Protein AF-A0A7W0PR31-F1 (afdb_monomer_lite)

Secondary structure (DSSP, 8-state):
-HHHHTHHHHHHHHHHHHHHHHSS-HHHHHHHHHB-HHHHHHHHHHHT-HHHHHHHHHHHHHHHHHHHHHHHHHHHHHHHHH--SPTTSHHHHHHHHHHHHHHIIIIIHHHHHHHHHHHHHHHHHHHHHH---HHHHB-------------------

pLDDT: mean 71.16, std 15.85, range [36.0, 94.38]

Structure (mmCIF, N/CA/C/O backbone):
data_AF-A0A7W0PR31-F1
#
_entry.id   AF-A0A7W0PR31-F1
#
loop_
_atom_site.group_PDB
_atom_site.id
_atom_site.type_symbol
_atom_site.label_atom_id
_atom_site.label_alt_id
_atom_site.label_comp_id
_atom_site.label_asym_id
_atom_site.label_entity_id
_atom_site.label_seq_id
_atom_site.pdbx_PDB_ins_code
_atom_site.Cartn_x
_atom_site.Cartn_y
_atom_site.Cartn_z
_atom_site.occupancy
_atom_site.B_iso_or_equiv
_atom_site.auth_seq_id
_atom_site.auth_comp_id
_atom_site.auth_asym_id
_atom_site.auth_atom_id
_atom_site.pdbx_PDB_model_num
ATOM 1 N N . PHE A 1 1 ? 27.726 -11.396 -17.207 1.00 44.91 1 PHE A N 1
ATOM 2 C CA . PHE A 1 1 ? 27.348 -9.986 -17.001 1.00 44.91 1 PHE A CA 1
ATOM 3 C C . PHE A 1 1 ? 25.865 -9.833 -16.629 1.00 44.91 1 PHE A C 1
ATOM 5 O O . PHE A 1 1 ? 25.606 -9.233 -15.598 1.00 44.91 1 PHE A O 1
ATOM 12 N N . ALA A 1 2 ? 24.919 -10.526 -17.281 1.00 49.56 2 ALA A N 1
ATOM 13 C CA . ALA A 1 2 ? 23.478 -10.481 -16.952 1.00 49.56 2 ALA A CA 1
ATOM 14 C C . ALA A 1 2 ? 23.065 -10.844 -15.497 1.00 49.56 2 ALA A C 1
ATOM 16 O O . ALA A 1 2 ? 22.169 -10.221 -14.937 1.00 49.56 2 ALA A O 1
ATOM 17 N N . VAL A 1 3 ? 23.731 -11.808 -14.842 1.00 49.19 3 VAL A N 1
ATOM 18 C CA . VAL A 1 3 ? 23.398 -12.208 -13.450 1.00 49.19 3 VAL A CA 1
ATOM 19 C C . VAL A 1 3 ? 23.775 -11.129 -12.421 1.00 49.19 3 VAL A C 1
ATOM 21 O O . VAL A 1 3 ? 23.159 -11.046 -11.365 1.00 49.19 3 VAL A O 1
ATOM 24 N N . LYS A 1 4 ? 24.764 -10.276 -12.725 1.00 40.44 4 LYS A N 1
ATOM 25 C CA . LYS A 1 4 ? 25.204 -9.203 -11.816 1.00 40.44 4 LYS A CA 1
ATOM 26 C C . LYS A 1 4 ? 24.325 -7.957 -11.916 1.00 40.44 4 LYS A C 1
ATOM 28 O O . LYS A 1 4 ? 24.100 -7.302 -10.908 1.00 40.44 4 LYS A O 1
ATOM 33 N N . GLU A 1 5 ? 23.804 -7.652 -13.099 1.00 49.16 5 GLU A N 1
ATOM 34 C CA . GLU A 1 5 ? 22.979 -6.457 -13.318 1.00 49.16 5 GLU A CA 1
ATOM 35 C C . GLU A 1 5 ? 21.519 -6.676 -12.916 1.00 49.16 5 GLU A C 1
ATOM 37 O O . GLU A 1 5 ? 20.931 -5.784 -12.318 1.00 49.16 5 GLU A O 1
ATOM 42 N N . ALA A 1 6 ? 20.971 -7.887 -13.089 1.00 52.84 6 ALA A N 1
ATOM 43 C CA . ALA A 1 6 ? 19.667 -8.262 -12.526 1.00 52.84 6 ALA A CA 1
ATOM 44 C C . ALA A 1 6 ? 19.675 -8.343 -10.985 1.00 52.84 6 ALA A C 1
ATOM 46 O O . ALA A 1 6 ? 18.622 -8.257 -10.348 1.00 52.84 6 ALA A O 1
ATOM 47 N N . ALA A 1 7 ? 20.860 -8.465 -10.374 1.00 58.19 7 ALA A N 1
ATOM 48 C CA . ALA A 1 7 ? 21.008 -8.465 -8.926 1.00 58.19 7 ALA A CA 1
ATOM 49 C C . ALA A 1 7 ? 20.750 -7.085 -8.315 1.00 58.19 7 ALA A C 1
ATOM 51 O O . ALA A 1 7 ? 20.317 -7.031 -7.173 1.00 58.19 7 ALA A O 1
ATOM 52 N N . ILE A 1 8 ? 20.958 -5.983 -9.047 1.00 58.69 8 ILE A N 1
ATOM 53 C CA . ILE A 1 8 ? 20.728 -4.635 -8.507 1.00 58.69 8 ILE A CA 1
ATOM 54 C C . ILE A 1 8 ? 19.219 -4.367 -8.338 1.00 58.69 8 ILE A C 1
ATOM 56 O O . ILE A 1 8 ? 18.813 -4.049 -7.220 1.00 58.69 8 ILE A O 1
ATOM 60 N N . PRO A 1 9 ? 18.353 -4.583 -9.353 1.00 53.81 9 PRO A N 1
ATOM 61 C CA . PRO A 1 9 ? 16.902 -4.502 -9.185 1.00 53.81 9 PRO A CA 1
ATOM 62 C C . PRO A 1 9 ? 16.365 -5.502 -8.160 1.00 53.81 9 PRO A C 1
ATOM 64 O O . PRO A 1 9 ? 15.520 -5.142 -7.345 1.00 53.81 9 PRO A O 1
ATOM 67 N N . ALA A 1 10 ? 16.871 -6.741 -8.160 1.00 58.88 10 ALA A N 1
ATOM 68 C CA . ALA A 1 10 ? 16.448 -7.758 -7.202 1.00 58.88 10 ALA A CA 1
ATOM 69 C C . ALA A 1 10 ? 16.864 -7.405 -5.767 1.00 58.88 10 ALA A C 1
ATOM 71 O O . ALA A 1 10 ? 16.053 -7.533 -4.859 1.00 58.88 10 ALA A O 1
ATOM 72 N N . ALA A 1 11 ? 18.084 -6.906 -5.551 1.00 60.91 11 ALA A N 1
ATOM 73 C CA . ALA A 1 11 ? 18.564 -6.471 -4.243 1.00 60.91 11 ALA A CA 1
ATOM 74 C C . ALA A 1 11 ? 17.841 -5.214 -3.758 1.00 60.91 11 ALA A C 1
ATOM 76 O O . ALA A 1 11 ? 17.550 -5.118 -2.572 1.00 60.91 11 ALA A O 1
ATOM 77 N N . LEU A 1 12 ? 17.498 -4.281 -4.652 1.00 51.75 12 LEU A N 1
ATOM 78 C CA . LEU A 1 12 ? 16.694 -3.110 -4.306 1.00 51.75 12 LEU A CA 1
ATOM 79 C C . LEU A 1 12 ? 15.267 -3.522 -3.914 1.00 51.75 12 LEU A C 1
A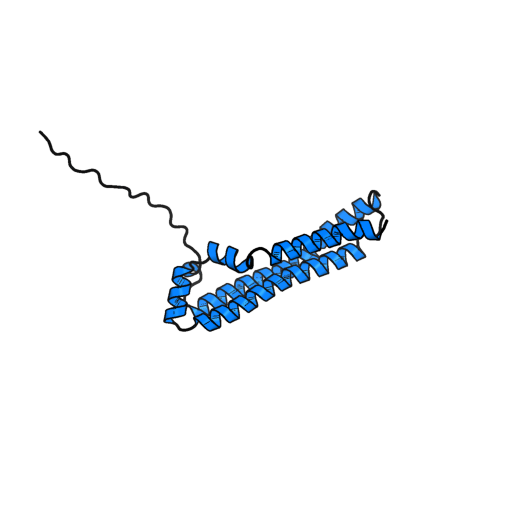TOM 81 O O . LEU A 1 12 ? 14.765 -3.087 -2.881 1.00 51.75 12 LEU A O 1
ATOM 85 N N . ALA A 1 13 ? 14.639 -4.418 -4.682 1.00 50.06 13 ALA A N 1
ATOM 86 C CA . ALA A 1 13 ? 13.334 -4.986 -4.352 1.00 50.06 13 ALA A CA 1
ATOM 87 C C . ALA A 1 13 ? 13.367 -5.750 -3.020 1.00 50.06 13 ALA A C 1
ATOM 89 O O . ALA A 1 13 ? 12.473 -5.585 -2.193 1.00 50.06 13 ALA A O 1
ATOM 90 N N . LEU A 1 14 ? 14.424 -6.529 -2.776 1.00 56.81 14 LEU A N 1
ATOM 91 C CA . LEU A 1 14 ? 14.631 -7.260 -1.529 1.00 56.81 14 LEU A CA 1
ATOM 92 C C . LEU A 1 14 ? 14.890 -6.307 -0.356 1.00 56.81 14 LEU A C 1
ATOM 94 O O . LEU A 1 14 ? 14.342 -6.520 0.715 1.00 56.81 14 LEU A O 1
ATOM 98 N N . ALA A 1 15 ? 15.644 -5.224 -0.552 1.00 54.66 15 ALA A N 1
ATOM 99 C CA . ALA A 1 15 ? 15.874 -4.192 0.456 1.00 54.66 15 ALA A CA 1
ATOM 100 C C . ALA A 1 15 ? 14.584 -3.435 0.810 1.00 54.66 15 ALA A C 1
ATOM 102 O O . 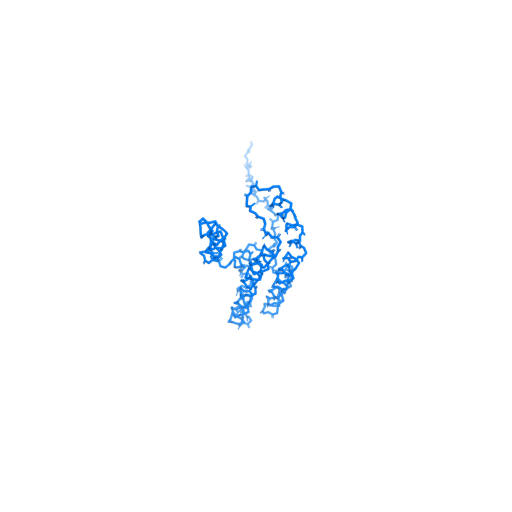ALA A 1 15 ? 14.349 -3.165 1.984 1.00 54.66 15 ALA A O 1
ATOM 103 N N . ILE A 1 16 ? 13.717 -3.156 -0.169 1.00 51.47 16 ILE A N 1
ATOM 104 C CA . ILE A 1 16 ? 12.381 -2.581 0.058 1.00 51.47 16 ILE A CA 1
ATOM 105 C C . ILE A 1 16 ? 11.500 -3.566 0.842 1.00 51.47 16 ILE A C 1
ATOM 107 O O . ILE A 1 16 ? 10.869 -3.175 1.822 1.00 51.47 16 ILE A O 1
ATOM 111 N N . LEU A 1 17 ? 11.492 -4.849 0.463 1.00 51.94 17 LEU A N 1
ATOM 112 C CA . LEU A 1 17 ? 10.719 -5.894 1.145 1.00 51.94 17 LEU A CA 1
ATOM 113 C C . LEU A 1 17 ? 11.196 -6.110 2.589 1.00 51.94 17 LEU A C 1
ATOM 115 O O . LEU A 1 17 ? 10.393 -6.197 3.514 1.00 51.94 17 LEU A O 1
ATOM 119 N N . VAL A 1 18 ? 12.513 -6.164 2.787 1.00 53.41 18 VAL A N 1
ATOM 120 C CA . VAL A 1 18 ? 13.160 -6.332 4.091 1.00 53.41 18 VAL A CA 1
ATOM 121 C C . VAL A 1 18 ? 12.978 -5.077 4.948 1.00 53.41 18 VAL A C 1
ATOM 123 O O . VAL A 1 18 ? 12.700 -5.201 6.135 1.00 53.41 18 VAL A O 1
ATOM 126 N N . SER A 1 19 ? 13.022 -3.873 4.368 1.00 47.12 19 SER A N 1
ATOM 127 C CA . SER A 1 19 ? 12.672 -2.622 5.059 1.00 47.12 19 SER A CA 1
ATOM 128 C C . SER A 1 19 ? 11.210 -2.621 5.526 1.00 47.12 19 SER A C 1
ATOM 130 O O . SER A 1 19 ? 10.938 -2.275 6.677 1.00 47.12 19 SER A O 1
ATOM 132 N N . ALA A 1 20 ? 10.285 -3.094 4.684 1.00 50.28 20 ALA A N 1
ATOM 133 C CA . ALA A 1 20 ? 8.876 -3.260 5.041 1.00 50.28 20 ALA A CA 1
ATOM 134 C C . ALA A 1 20 ? 8.654 -4.339 6.121 1.00 50.28 20 ALA A C 1
ATOM 136 O O . ALA A 1 20 ? 7.709 -4.237 6.904 1.00 50.28 20 ALA A O 1
ATOM 137 N N . TRP A 1 21 ? 9.525 -5.352 6.188 1.00 44.19 21 TRP A N 1
ATOM 138 C CA . TRP A 1 21 ? 9.434 -6.459 7.143 1.00 44.19 21 TRP A CA 1
ATOM 139 C C . TRP A 1 21 ? 10.096 -6.160 8.502 1.00 44.19 21 TRP A C 1
ATOM 141 O O . TRP A 1 21 ? 9.599 -6.606 9.535 1.00 44.19 21 TRP A O 1
ATOM 151 N N . ILE A 1 22 ? 11.177 -5.373 8.530 1.00 51.91 22 ILE A N 1
ATOM 152 C CA . ILE A 1 22 ? 11.957 -5.073 9.746 1.00 51.91 22 ILE A CA 1
ATOM 153 C C . ILE A 1 22 ? 11.311 -3.983 10.622 1.00 51.91 22 ILE A C 1
ATOM 155 O O . ILE A 1 22 ? 11.493 -3.979 11.840 1.00 51.91 22 ILE A O 1
ATOM 159 N N . GLY A 1 23 ? 10.527 -3.062 10.062 1.00 43.97 23 GLY A N 1
ATOM 160 C CA . GLY A 1 23 ? 10.010 -1.911 10.807 1.00 43.97 23 GLY A CA 1
ATOM 161 C C . GLY A 1 23 ? 8.498 -1.928 10.985 1.00 43.97 23 GLY A C 1
ATOM 162 O O . GLY A 1 23 ? 7.829 -1.272 10.203 1.00 43.97 23 GLY A O 1
ATOM 163 N N . ARG A 1 24 ? 7.992 -2.651 12.003 1.00 54.22 24 ARG A N 1
ATOM 164 C CA . ARG A 1 24 ? 6.639 -2.590 12.629 1.00 54.22 24 ARG A CA 1
ATOM 165 C C . ARG A 1 24 ? 5.519 -2.061 11.714 1.00 54.22 24 ARG A C 1
ATOM 167 O O . ARG A 1 24 ? 5.530 -0.866 11.440 1.00 54.22 24 ARG A O 1
ATOM 174 N N . PRO A 1 25 ? 4.500 -2.879 11.365 1.00 52.53 25 PRO A N 1
ATOM 175 C CA . PRO A 1 25 ? 3.635 -2.674 10.196 1.00 52.53 25 PRO A CA 1
ATOM 176 C C . PRO A 1 25 ? 3.336 -1.193 10.014 1.00 52.53 25 PRO A C 1
ATOM 178 O O . PRO A 1 25 ? 2.732 -0.601 10.903 1.00 52.53 25 PRO A O 1
ATOM 181 N N . LEU A 1 26 ? 3.816 -0.591 8.920 1.00 48.66 26 LEU A N 1
ATOM 182 C CA . LEU A 1 26 ? 3.729 0.853 8.658 1.00 48.66 26 LEU A CA 1
ATOM 183 C C . LEU A 1 26 ? 2.329 1.403 8.971 1.00 48.66 26 LEU A C 1
ATOM 185 O O . LEU A 1 26 ? 2.210 2.470 9.564 1.00 48.66 26 LEU A O 1
ATOM 189 N N . ALA A 1 27 ? 1.288 0.607 8.705 1.00 51.69 27 ALA A N 1
ATOM 190 C CA . ALA A 1 27 ? -0.075 0.837 9.174 1.00 51.69 27 ALA A CA 1
ATOM 191 C C . ALA A 1 27 ? -0.162 1.189 10.672 1.00 51.69 27 ALA A C 1
ATOM 193 O O . ALA A 1 27 ? -0.674 2.248 10.992 1.00 51.69 27 ALA A O 1
ATOM 194 N N . ARG A 1 28 ? 0.356 0.374 11.602 1.00 51.88 28 ARG A N 1
ATOM 195 C CA . ARG A 1 28 ? 0.333 0.663 13.051 1.00 51.88 28 ARG A CA 1
ATOM 196 C C . ARG A 1 28 ? 1.039 1.973 13.399 1.00 51.88 28 ARG A C 1
ATOM 198 O O . ARG A 1 28 ? 0.529 2.701 14.237 1.00 51.88 28 ARG A O 1
ATOM 205 N N . ILE A 1 29 ? 2.186 2.292 12.795 1.00 55.88 29 ILE A N 1
ATOM 206 C CA . ILE A 1 29 ? 2.898 3.548 13.104 1.00 55.88 29 ILE A CA 1
ATOM 207 C C . ILE A 1 29 ? 2.113 4.760 12.582 1.00 55.88 29 ILE A C 1
ATOM 209 O O . ILE A 1 29 ? 1.880 5.700 13.342 1.00 55.88 29 ILE A O 1
ATOM 213 N N . PHE A 1 30 ? 1.665 4.723 11.324 1.00 56.44 30 PHE A N 1
ATOM 214 C CA . PHE A 1 30 ? 0.856 5.789 10.727 1.00 56.44 30 PHE A CA 1
ATOM 215 C C . PHE A 1 30 ? -0.480 5.965 11.457 1.00 56.44 30 PHE A C 1
ATOM 217 O O . PHE A 1 30 ? -0.858 7.086 11.794 1.00 56.44 30 PHE A O 1
ATOM 224 N N . LEU A 1 31 ? -1.163 4.864 11.776 1.00 59.06 31 LEU A N 1
ATOM 225 C CA . LEU A 1 31 ? -2.411 4.880 12.534 1.00 59.06 31 LEU A CA 1
ATOM 226 C C . LEU A 1 31 ? -2.194 5.451 13.937 1.00 59.06 31 LEU A C 1
ATOM 228 O O . LEU A 1 31 ? -2.952 6.317 14.339 1.00 59.06 31 LEU A O 1
ATOM 232 N N . ASN A 1 32 ? -1.125 5.095 14.654 1.00 59.69 32 ASN A N 1
ATOM 233 C CA . ASN A 1 32 ? -0.854 5.648 15.991 1.00 59.69 32 ASN A CA 1
ATOM 234 C C . ASN A 1 32 ? -0.574 7.169 15.996 1.00 59.69 32 ASN A C 1
ATOM 236 O O . ASN A 1 32 ? -0.759 7.838 17.020 1.00 59.69 32 ASN A O 1
ATOM 240 N N . GLN A 1 33 ? -0.105 7.736 14.879 1.00 59.31 33 GLN A N 1
ATOM 241 C CA . GLN A 1 33 ? 0.108 9.183 14.752 1.00 59.31 33 GLN A CA 1
ATOM 242 C C . GLN A 1 33 ? -1.170 9.957 14.424 1.00 59.31 33 GLN A C 1
ATOM 244 O O . GLN A 1 33 ? -1.273 11.123 14.799 1.00 59.31 33 GLN A O 1
ATOM 249 N N . ILE A 1 34 ? -2.127 9.321 13.749 1.00 60.25 34 ILE A N 1
ATOM 250 C CA . ILE A 1 34 ? -3.358 9.962 13.268 1.00 60.25 34 ILE A CA 1
ATOM 251 C C . ILE A 1 34 ? -4.534 9.678 14.211 1.00 60.25 34 ILE A C 1
ATOM 253 O O . ILE A 1 34 ? -5.403 10.531 14.369 1.00 60.25 34 ILE A O 1
ATOM 257 N N . LEU A 1 35 ? -4.541 8.513 14.858 1.00 67.38 35 LEU A N 1
ATOM 258 C CA . LEU A 1 35 ? -5.624 8.025 15.699 1.00 67.38 35 LEU A CA 1
ATOM 259 C C . LEU A 1 35 ? -5.378 8.295 17.185 1.00 67.38 35 LEU A C 1
ATOM 261 O O . LEU A 1 35 ? -4.256 8.152 17.685 1.00 67.38 35 LEU A O 1
ATOM 265 N N . ASP A 1 36 ? -6.441 8.659 17.899 1.00 72.12 36 ASP A N 1
ATOM 266 C CA . ASP A 1 36 ? -6.435 8.777 19.358 1.00 72.12 36 ASP A CA 1
ATOM 267 C C . ASP A 1 36 ? -6.539 7.386 20.002 1.00 72.12 36 ASP A C 1
ATOM 269 O O . ASP A 1 36 ? -7.618 6.867 20.288 1.00 72.12 36 ASP A O 1
ATOM 273 N N . ARG A 1 37 ? -5.380 6.742 20.164 1.00 73.19 37 ARG A N 1
ATOM 274 C CA . ARG A 1 37 ? -5.285 5.355 20.626 1.00 73.19 37 ARG A CA 1
ATOM 275 C C . ARG A 1 37 ? -5.864 5.143 22.025 1.00 73.19 37 ARG A C 1
ATOM 277 O O . ARG A 1 37 ? -6.454 4.101 22.263 1.00 73.19 37 ARG A O 1
ATOM 284 N N . GLU A 1 38 ? -5.733 6.117 22.919 1.00 75.81 38 GLU A N 1
ATOM 285 C CA . GLU A 1 38 ? -6.241 6.015 24.292 1.00 75.81 38 GLU A CA 1
ATOM 286 C C . GLU A 1 38 ? -7.774 6.041 24.320 1.00 75.81 38 GLU A C 1
ATOM 288 O O . GLU A 1 38 ? -8.391 5.235 25.022 1.00 75.81 38 GLU A O 1
ATOM 293 N N . ARG A 1 39 ? -8.399 6.894 23.492 1.00 76.38 39 ARG A N 1
ATOM 294 C CA . ARG A 1 39 ? -9.864 6.905 23.325 1.00 76.38 39 ARG A CA 1
ATOM 295 C C . ARG A 1 39 ? -10.367 5.645 22.625 1.00 76.38 39 ARG A C 1
ATOM 297 O O . ARG A 1 39 ? -11.382 5.096 23.041 1.00 76.38 39 ARG A O 1
ATOM 304 N N . ILE A 1 40 ? -9.661 5.169 21.599 1.00 81.19 40 ILE A N 1
ATOM 305 C CA . ILE A 1 40 ? -10.028 3.938 20.884 1.00 81.19 40 ILE A CA 1
ATOM 306 C C . ILE A 1 40 ? -9.934 2.727 21.811 1.00 81.19 40 ILE A C 1
ATOM 308 O O . ILE A 1 40 ? -10.896 1.975 21.902 1.00 81.19 40 ILE A O 1
ATOM 312 N N . ASP A 1 41 ? -8.821 2.549 22.524 1.00 81.94 41 ASP A N 1
ATOM 313 C CA . ASP A 1 41 ? -8.620 1.394 23.404 1.00 81.94 41 ASP A CA 1
ATOM 314 C C . ASP A 1 41 ? -9.657 1.385 24.548 1.00 81.94 41 ASP A C 1
ATOM 316 O O . ASP A 1 41 ? -10.205 0.328 24.864 1.00 81.94 41 ASP A O 1
ATOM 320 N N . SER A 1 42 ? -10.002 2.557 25.101 1.00 82.94 42 SER A N 1
ATOM 321 C CA . SER A 1 42 ? -11.077 2.694 26.100 1.00 82.94 42 SER A CA 1
ATOM 322 C C . SER A 1 42 ? -12.448 2.307 25.534 1.00 82.94 42 SER A C 1
ATOM 324 O O . SER A 1 42 ? -13.138 1.475 26.117 1.00 82.94 42 SER A O 1
ATOM 326 N N . ALA A 1 43 ? -12.816 2.828 24.359 1.00 84.25 43 ALA A N 1
ATOM 327 C CA . ALA A 1 43 ? -14.099 2.521 23.724 1.00 84.25 43 ALA A CA 1
ATOM 328 C C . ALA A 1 43 ? -14.214 1.041 23.304 1.00 84.25 43 ALA A C 1
ATOM 330 O O . ALA A 1 43 ? -15.267 0.425 23.447 1.00 84.25 43 ALA A O 1
ATOM 331 N N . LEU A 1 44 ? -13.119 0.434 22.830 1.00 87.56 44 LEU A N 1
ATOM 332 C CA . LEU A 1 44 ? -13.068 -0.998 22.514 1.00 87.56 44 LEU A CA 1
ATOM 333 C C . LEU A 1 44 ? -13.248 -1.873 23.761 1.00 87.56 44 LEU A C 1
ATOM 335 O O . LEU A 1 44 ? -13.852 -2.944 23.669 1.00 87.56 44 LEU A O 1
ATOM 339 N N . ALA A 1 45 ? -12.715 -1.445 24.910 1.00 86.69 45 ALA A N 1
ATOM 340 C CA . ALA A 1 45 ? -12.881 -2.144 26.181 1.00 86.69 45 ALA A CA 1
ATOM 341 C C . ALA A 1 45 ? -14.320 -2.027 26.706 1.00 86.69 45 ALA A C 1
ATOM 343 O O . ALA A 1 45 ? -14.898 -3.037 27.102 1.00 86.69 45 ALA A O 1
ATOM 344 N N . GLU A 1 46 ? -14.914 -0.832 26.644 1.00 87.31 46 GLU A N 1
ATOM 345 C CA . GLU A 1 46 ? -16.313 -0.590 27.029 1.00 87.31 46 GLU A CA 1
ATOM 346 C C . GLU A 1 46 ? -17.297 -1.401 26.176 1.00 87.31 46 GLU A C 1
ATOM 348 O O . GLU A 1 46 ? -18.281 -1.929 26.691 1.00 87.31 46 GLU A O 1
ATOM 353 N N . HIS A 1 47 ? -17.018 -1.546 24.878 1.00 86.44 47 HIS A N 1
ATOM 354 C CA . HIS A 1 47 ? -17.882 -2.271 23.945 1.00 86.44 47 HIS A CA 1
ATOM 355 C C . HIS A 1 47 ? -17.555 -3.770 23.832 1.00 86.44 47 HIS A C 1
ATOM 357 O O . HIS A 1 47 ? -18.275 -4.507 23.160 1.00 86.44 47 HIS A O 1
ATOM 363 N N . GLY A 1 48 ? -16.471 -4.244 24.457 1.00 88.81 48 GLY A N 1
ATOM 364 C CA . GLY A 1 48 ? -16.041 -5.645 24.380 1.00 88.81 48 GLY A CA 1
ATOM 365 C C . GLY A 1 48 ? -15.583 -6.093 22.982 1.00 88.81 48 GLY A C 1
ATOM 366 O O . GLY A 1 48 ? -15.582 -7.286 22.687 1.00 88.81 48 GLY A O 1
ATOM 367 N N . THR A 1 49 ? -15.188 -5.162 22.110 1.00 90.56 49 THR A N 1
ATOM 368 C CA . THR A 1 49 ? -14.876 -5.407 20.687 1.00 90.56 49 THR A CA 1
ATOM 369 C C . THR A 1 49 ? -13.375 -5.501 20.386 1.00 90.56 49 THR A C 1
ATOM 371 O O . THR A 1 49 ? -12.977 -5.634 19.227 1.00 90.56 49 THR A O 1
ATOM 374 N N . ALA A 1 50 ? -12.518 -5.482 21.413 1.00 85.50 50 ALA A N 1
ATOM 375 C CA . ALA A 1 50 ? -11.059 -5.467 21.266 1.00 85.50 50 ALA A CA 1
ATOM 376 C C . ALA A 1 50 ? -10.501 -6.625 20.413 1.00 85.50 50 ALA A C 1
ATOM 378 O O . ALA A 1 50 ? -9.622 -6.415 19.574 1.00 85.50 50 ALA A O 1
ATOM 379 N N . GLN A 1 51 ? -11.036 -7.840 20.574 1.00 87.06 51 GLN A N 1
ATOM 380 C CA . GLN A 1 51 ? -10.587 -8.999 19.797 1.00 87.06 51 GLN A CA 1
ATOM 381 C C . GLN A 1 51 ? -10.983 -8.888 18.317 1.00 87.06 51 GLN A C 1
ATOM 383 O O . GLN A 1 51 ? -10.183 -9.208 17.435 1.00 87.06 51 GLN A O 1
ATOM 388 N N . GLU A 1 52 ? -12.193 -8.399 18.025 1.00 86.88 52 GLU A N 1
ATOM 389 C CA . GLU A 1 52 ? -12.620 -8.154 16.645 1.00 86.88 52 GLU A CA 1
ATOM 390 C C . GLU A 1 52 ? -11.778 -7.042 16.008 1.00 86.88 52 GLU A C 1
ATOM 392 O O . GLU A 1 52 ? -11.346 -7.170 14.861 1.00 86.88 52 GLU A O 1
ATOM 397 N N . TYR A 1 53 ? -11.460 -5.986 16.758 1.00 84.69 53 TYR A N 1
ATOM 398 C CA . TYR A 1 53 ? -10.588 -4.916 16.284 1.00 84.69 53 TYR A CA 1
ATOM 399 C C . TYR A 1 53 ? -9.207 -5.434 15.866 1.00 84.69 53 TYR A C 1
ATOM 401 O O . TYR A 1 53 ? -8.701 -5.054 14.806 1.00 84.69 53 TYR A O 1
ATOM 409 N N . GLU A 1 54 ? -8.609 -6.341 16.641 1.00 82.94 54 GLU A N 1
ATOM 410 C CA . GLU A 1 54 ? -7.314 -6.930 16.300 1.00 82.94 54 GLU A CA 1
ATOM 411 C C . GLU A 1 54 ? -7.380 -7.762 15.009 1.00 82.94 54 GLU A C 1
ATOM 413 O O . GLU A 1 54 ? -6.544 -7.583 14.117 1.00 82.94 54 GLU A O 1
ATOM 418 N N . GLN A 1 55 ? -8.418 -8.589 14.847 1.00 85.19 55 GLN A N 1
ATOM 419 C CA . GLN A 1 55 ? -8.638 -9.367 13.621 1.00 85.19 55 GLN A CA 1
ATOM 420 C C . GLN A 1 55 ? -8.825 -8.463 12.396 1.00 85.19 55 GLN A C 1
ATOM 422 O O . GLN A 1 55 ? -8.209 -8.672 11.347 1.00 85.19 55 GLN A O 1
ATOM 427 N N . ARG A 1 56 ? -9.639 -7.410 12.522 1.00 85.25 56 ARG A N 1
ATOM 428 C CA . ARG A 1 56 ? -9.902 -6.466 11.428 1.00 85.25 56 ARG A CA 1
ATOM 429 C C . ARG A 1 56 ? -8.655 -5.658 11.074 1.00 85.25 56 ARG A C 1
ATOM 431 O O . ARG A 1 56 ? -8.384 -5.442 9.894 1.00 85.25 56 ARG A O 1
ATOM 438 N N . THR A 1 57 ? -7.861 -5.274 12.070 1.00 79.50 57 THR A N 1
ATOM 439 C CA . THR A 1 57 ? -6.577 -4.585 11.874 1.00 79.50 57 THR A CA 1
ATOM 440 C C . THR A 1 57 ? -5.553 -5.485 11.175 1.00 79.50 57 THR A C 1
ATOM 442 O O . THR A 1 57 ? -4.782 -5.009 10.335 1.00 79.50 57 THR A O 1
ATOM 445 N N . ALA A 1 58 ? -5.558 -6.792 11.454 1.00 80.81 58 ALA A N 1
ATOM 446 C CA . ALA A 1 58 ? -4.725 -7.752 10.731 1.00 80.81 58 ALA A CA 1
ATOM 447 C C . ALA A 1 58 ? -5.095 -7.806 9.239 1.00 80.81 58 ALA A C 1
ATOM 449 O O . ALA A 1 58 ? -4.209 -7.726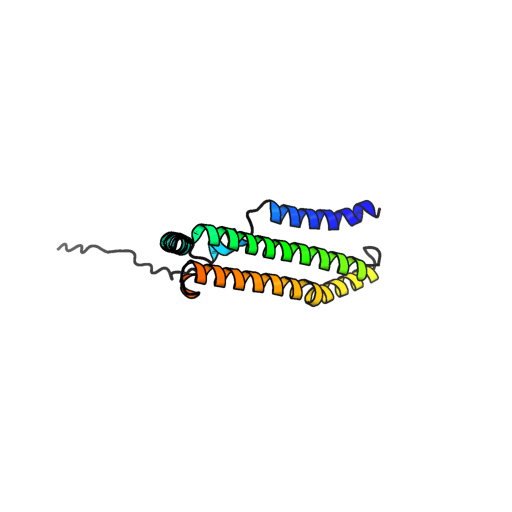 8.389 1.00 80.81 58 ALA A O 1
ATOM 450 N N . ILE A 1 59 ? -6.392 -7.826 8.905 1.00 84.81 59 ILE A N 1
ATOM 451 C CA . ILE A 1 59 ? -6.866 -7.759 7.509 1.00 84.81 59 ILE A CA 1
ATOM 452 C C . ILE A 1 59 ? -6.361 -6.485 6.820 1.00 84.81 59 ILE A C 1
ATOM 454 O O . ILE A 1 59 ? -5.810 -6.559 5.723 1.00 84.81 59 ILE A O 1
ATOM 458 N N . ALA A 1 60 ? -6.479 -5.324 7.471 1.00 80.62 60 ALA A N 1
ATOM 459 C CA . ALA A 1 60 ? -5.966 -4.066 6.924 1.00 80.62 60 ALA A CA 1
ATOM 460 C C . ALA A 1 60 ? -4.445 -4.104 6.686 1.00 80.62 60 ALA A C 1
ATOM 462 O O . ALA A 1 60 ? -3.948 -3.586 5.687 1.00 80.62 60 ALA A O 1
ATOM 463 N N . THR A 1 61 ? -3.704 -4.766 7.578 1.00 77.81 61 THR A N 1
ATOM 464 C CA . THR A 1 61 ? -2.256 -4.967 7.433 1.00 77.81 61 THR A CA 1
ATOM 465 C C . THR A 1 61 ? -1.935 -5.835 6.215 1.00 77.81 61 THR A C 1
ATOM 467 O O . THR A 1 61 ? -1.027 -5.501 5.453 1.00 77.81 61 THR A O 1
ATOM 470 N N . TYR A 1 62 ? -2.699 -6.906 5.985 1.00 82.75 62 TYR A N 1
ATOM 471 C CA . TYR A 1 62 ? -2.539 -7.748 4.800 1.00 82.75 62 TYR A CA 1
ATOM 472 C C . TYR A 1 62 ? -2.914 -7.028 3.504 1.00 82.75 62 TYR A C 1
ATOM 474 O O . TYR A 1 62 ? -2.213 -7.200 2.511 1.00 82.75 62 TYR A O 1
ATOM 482 N N . LEU A 1 63 ? -3.953 -6.187 3.501 1.00 80.06 63 LEU A N 1
ATOM 483 C CA . LEU A 1 63 ? -4.299 -5.362 2.338 1.00 80.06 63 LEU A CA 1
ATOM 484 C C . LEU A 1 63 ? -3.172 -4.386 1.986 1.00 80.06 63 LEU A C 1
ATOM 486 O O . LEU A 1 63 ? -2.780 -4.287 0.824 1.00 80.06 63 LEU A O 1
ATOM 490 N N . LEU A 1 64 ? -2.600 -3.721 2.994 1.00 78.44 64 LEU A N 1
ATOM 491 C CA . LEU A 1 64 ? -1.469 -2.820 2.797 1.00 78.44 64 LEU A CA 1
ATOM 492 C C . LEU A 1 64 ? -0.240 -3.567 2.256 1.00 78.44 64 LEU A C 1
ATOM 494 O O . LEU A 1 64 ? 0.371 -3.120 1.288 1.00 78.44 64 LEU A O 1
ATOM 498 N N . ALA A 1 65 ? 0.101 -4.723 2.834 1.00 77.31 65 ALA A N 1
ATOM 499 C CA . ALA A 1 65 ? 1.178 -5.573 2.326 1.00 77.31 65 ALA A CA 1
ATOM 500 C C . ALA A 1 65 ? 0.906 -6.038 0.883 1.00 77.31 65 ALA A C 1
ATOM 502 O O . ALA A 1 65 ? 1.795 -5.990 0.033 1.00 77.31 65 ALA A O 1
ATOM 503 N N . GLY A 1 66 ? -0.341 -6.408 0.583 1.00 80.38 66 GLY A N 1
ATOM 504 C CA . GLY A 1 66 ? -0.800 -6.756 -0.757 1.00 80.38 66 GLY A CA 1
ATOM 505 C C . GLY A 1 66 ? -0.621 -5.616 -1.761 1.00 80.38 66 GLY A C 1
ATOM 506 O O . GLY A 1 66 ? -0.213 -5.875 -2.888 1.00 80.38 66 GLY A O 1
ATOM 507 N N . ALA A 1 67 ? -0.828 -4.359 -1.358 1.00 79.44 67 ALA A N 1
ATOM 508 C CA . ALA A 1 67 ? -0.579 -3.193 -2.208 1.00 79.44 67 ALA A CA 1
ATOM 509 C C . ALA A 1 67 ? 0.905 -3.060 -2.599 1.00 79.44 67 ALA A C 1
ATOM 511 O O . ALA A 1 67 ? 1.216 -2.771 -3.755 1.00 79.44 67 ALA A O 1
ATOM 512 N N . PHE A 1 68 ? 1.830 -3.321 -1.668 1.00 78.81 68 PHE A N 1
ATOM 513 C CA . PHE A 1 68 ? 3.269 -3.332 -1.962 1.00 78.81 68 PHE A CA 1
ATOM 514 C C . PHE A 1 68 ? 3.656 -4.473 -2.903 1.00 78.81 68 PHE A C 1
ATOM 516 O O . PHE A 1 68 ? 4.418 -4.260 -3.846 1.00 78.81 68 PHE A O 1
ATOM 523 N N . VAL A 1 69 ? 3.102 -5.668 -2.683 1.00 80.44 69 VAL A N 1
ATOM 524 C CA . VAL A 1 69 ? 3.324 -6.821 -3.567 1.00 80.44 69 VAL A CA 1
ATOM 525 C C . VAL A 1 69 ? 2.772 -6.545 -4.968 1.00 80.44 69 VAL A C 1
ATOM 527 O O . VAL A 1 69 ? 3.481 -6.747 -5.950 1.00 80.44 69 VAL A O 1
ATOM 530 N N . LEU A 1 70 ? 1.547 -6.021 -5.070 1.00 82.06 70 LEU A N 1
ATOM 531 C CA . LEU A 1 70 ? 0.931 -5.616 -6.334 1.00 82.06 70 LEU A CA 1
ATOM 532 C C . LEU A 1 70 ? 1.803 -4.591 -7.069 1.00 82.06 70 LEU A C 1
ATOM 534 O O . LEU A 1 70 ? 2.073 -4.761 -8.255 1.00 82.06 70 LEU A O 1
ATOM 538 N N . SER A 1 71 ? 2.288 -3.569 -6.359 1.00 80.06 71 SER A N 1
ATOM 539 C CA . SER A 1 71 ? 3.209 -2.568 -6.904 1.00 80.06 71 SER A CA 1
ATOM 540 C C . SER A 1 71 ? 4.471 -3.211 -7.482 1.00 80.06 71 SER A C 1
ATOM 542 O O . SER A 1 71 ? 4.832 -2.951 -8.628 1.00 80.06 71 SER A O 1
ATOM 544 N N . ALA A 1 72 ? 5.111 -4.106 -6.723 1.00 76.62 72 ALA A N 1
ATOM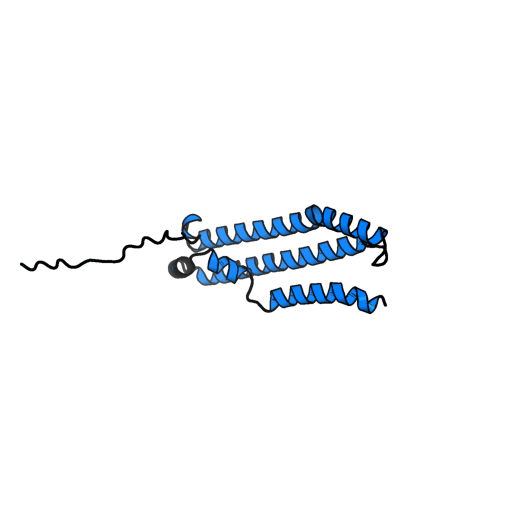 545 C CA . ALA A 1 72 ? 6.328 -4.791 -7.148 1.00 76.62 72 ALA A CA 1
ATOM 546 C C . ALA A 1 72 ? 6.101 -5.670 -8.388 1.00 76.62 72 ALA A C 1
ATOM 548 O O . ALA A 1 72 ? 6.915 -5.640 -9.312 1.00 76.62 72 ALA A O 1
ATOM 549 N N . ILE A 1 73 ? 4.985 -6.409 -8.439 1.00 80.31 73 ILE A N 1
ATOM 550 C CA . ILE A 1 73 ? 4.612 -7.240 -9.592 1.00 80.31 73 ILE A CA 1
ATOM 551 C C . ILE A 1 73 ? 4.385 -6.368 -10.828 1.00 80.31 73 ILE A C 1
ATOM 553 O O . ILE A 1 73 ? 4.982 -6.627 -11.872 1.00 80.31 73 ILE A O 1
ATOM 557 N N . LEU A 1 74 ? 3.558 -5.323 -10.719 1.00 80.56 74 LEU A N 1
ATOM 558 C CA . LEU A 1 74 ? 3.261 -4.424 -11.836 1.00 80.56 74 LEU A CA 1
ATOM 559 C C . LEU A 1 74 ? 4.526 -3.726 -12.336 1.00 80.56 74 LEU A C 1
ATOM 561 O O . LEU A 1 74 ? 4.756 -3.668 -13.541 1.00 80.56 74 LEU A O 1
ATOM 565 N N . ASN A 1 75 ? 5.378 -3.263 -11.420 1.00 81.50 75 ASN A N 1
ATOM 566 C CA . ASN A 1 75 ? 6.656 -2.651 -11.754 1.00 81.50 75 ASN A CA 1
ATOM 567 C C . ASN A 1 75 ? 7.589 -3.622 -12.487 1.00 81.50 75 ASN A C 1
ATOM 569 O O . ASN A 1 75 ? 8.189 -3.251 -13.491 1.00 81.50 75 ASN A O 1
ATOM 573 N N . PHE A 1 76 ? 7.698 -4.867 -12.016 1.00 78.50 76 PHE A N 1
ATOM 574 C CA . PHE A 1 76 ? 8.528 -5.887 -12.654 1.00 78.50 76 PHE A CA 1
ATOM 575 C C . PHE A 1 76 ? 8.027 -6.241 -14.058 1.00 78.50 76 PHE A C 1
ATOM 577 O O . PHE A 1 76 ? 8.812 -6.274 -15.006 1.00 78.50 76 PHE A O 1
ATOM 584 N N . VAL A 1 77 ? 6.718 -6.465 -14.207 1.00 81.25 77 VAL A N 1
ATOM 585 C CA . VAL A 1 77 ? 6.099 -6.763 -15.505 1.00 81.25 77 VAL A CA 1
ATOM 586 C C . VAL A 1 77 ? 6.297 -5.595 -16.470 1.00 81.25 77 VAL A C 1
ATOM 588 O O . VAL A 1 77 ? 6.717 -5.805 -17.607 1.00 81.25 77 VAL A O 1
ATOM 591 N N . LEU A 1 78 ? 6.060 -4.363 -16.015 1.00 76.62 78 LEU A N 1
ATOM 592 C CA . LEU A 1 78 ? 6.222 -3.170 -16.838 1.00 76.62 78 LEU A CA 1
ATOM 593 C C . LEU A 1 78 ? 7.681 -2.966 -17.258 1.00 76.62 78 LEU A C 1
ATOM 595 O O . LEU A 1 78 ? 7.941 -2.731 -18.435 1.00 76.62 78 LEU A O 1
ATOM 599 N N . ALA A 1 79 ? 8.632 -3.132 -16.334 1.00 76.69 79 ALA A N 1
ATOM 600 C CA . ALA A 1 79 ? 10.059 -3.082 -16.638 1.00 76.69 79 ALA A CA 1
ATOM 601 C C . ALA A 1 79 ? 10.434 -4.116 -17.701 1.00 76.69 79 ALA A C 1
ATOM 603 O O . ALA A 1 79 ? 11.120 -3.789 -18.663 1.00 76.69 79 ALA A O 1
ATOM 604 N N . ARG A 1 80 ? 9.938 -5.352 -17.571 1.00 81.06 80 ARG A N 1
ATOM 605 C CA . ARG A 1 80 ? 10.278 -6.431 -18.501 1.00 81.06 80 ARG A CA 1
ATOM 606 C C . ARG A 1 80 ? 9.739 -6.208 -19.915 1.00 81.06 80 ARG A C 1
ATOM 608 O O . ARG A 1 80 ? 10.352 -6.705 -20.861 1.00 81.06 80 ARG A O 1
ATOM 615 N N . ILE A 1 81 ? 8.602 -5.522 -20.043 1.00 84.88 81 ILE A N 1
ATOM 616 C CA . ILE A 1 81 ? 7.959 -5.210 -21.327 1.00 84.88 81 ILE A CA 1
ATOM 617 C C . ILE A 1 81 ? 8.575 -3.963 -21.970 1.00 84.88 81 ILE A C 1
ATOM 619 O O . ILE A 1 81 ? 8.727 -3.924 -23.188 1.00 84.88 81 ILE A O 1
ATOM 623 N N . VAL A 1 82 ? 8.880 -2.934 -21.174 1.00 79.38 82 VAL A N 1
ATOM 624 C CA . VAL A 1 82 ? 9.277 -1.615 -21.686 1.00 79.38 82 VAL A CA 1
ATOM 625 C C . VAL A 1 82 ? 10.789 -1.484 -21.851 1.00 79.38 82 VAL A C 1
ATOM 627 O O . VAL A 1 82 ? 11.220 -0.841 -22.801 1.00 79.38 82 VAL A O 1
ATOM 630 N N . VAL A 1 83 ? 11.580 -2.082 -20.956 1.00 81.94 83 VAL A N 1
ATOM 631 C CA . VAL A 1 83 ? 13.044 -2.010 -20.992 1.00 81.94 83 VAL A CA 1
ATOM 632 C C . VAL A 1 83 ? 13.580 -3.239 -21.717 1.00 81.94 83 VAL A C 1
ATOM 634 O O . VAL A 1 83 ? 13.494 -4.366 -21.222 1.00 81.94 83 VAL A O 1
ATOM 637 N N . THR A 1 84 ? 14.104 -3.017 -22.916 1.00 88.81 84 THR A N 1
ATOM 638 C CA . THR A 1 84 ? 14.629 -4.064 -23.802 1.00 88.81 84 THR A CA 1
ATOM 639 C C . THR A 1 84 ? 16.051 -3.792 -24.268 1.00 88.81 84 THR A C 1
ATOM 641 O O . THR A 1 84 ? 16.741 -4.729 -24.665 1.00 88.81 84 THR A O 1
ATOM 644 N N . SER A 1 85 ? 16.485 -2.537 -24.190 1.00 81.81 85 SER A N 1
ATOM 645 C CA . SER A 1 85 ? 17.798 -2.085 -24.628 1.00 81.81 85 SER A CA 1
ATOM 646 C C . SER A 1 85 ? 18.859 -2.253 -23.540 1.00 81.81 85 SER A C 1
ATOM 648 O O . SER A 1 85 ? 18.557 -2.245 -22.344 1.00 81.81 85 SER A O 1
ATOM 650 N N . ASP A 1 86 ? 20.121 -2.367 -23.955 1.00 82.81 86 ASP A N 1
ATOM 651 C CA . ASP A 1 86 ? 21.244 -2.461 -23.023 1.00 82.81 86 ASP A CA 1
ATOM 652 C C . ASP A 1 86 ? 21.441 -1.143 -22.244 1.00 82.81 86 ASP A C 1
ATOM 654 O O . ASP A 1 86 ? 21.295 -0.053 -22.823 1.00 82.81 86 ASP A O 1
ATOM 658 N N . PRO A 1 87 ? 21.810 -1.209 -20.949 1.00 77.19 87 PRO A N 1
ATOM 659 C CA . PRO A 1 87 ? 22.084 -0.025 -20.143 1.00 77.19 87 PRO A CA 1
ATOM 660 C C . PRO A 1 87 ? 23.151 0.882 -20.772 1.00 77.19 87 PRO A C 1
ATOM 662 O O . PRO A 1 87 ? 24.161 0.413 -21.292 1.00 77.19 87 PRO A O 1
ATOM 665 N N . GLY A 1 88 ? 22.950 2.200 -20.686 1.00 78.38 88 GLY A N 1
ATOM 666 C CA . GLY A 1 88 ? 23.895 3.198 -21.207 1.00 78.38 88 GLY A CA 1
ATOM 667 C C . GLY A 1 88 ? 23.714 3.555 -22.686 1.00 78.38 88 GLY A C 1
ATOM 668 O O . GLY A 1 88 ? 24.462 4.383 -23.199 1.00 78.38 88 GLY A O 1
ATOM 669 N N . THR A 1 89 ? 22.717 2.978 -23.360 1.00 85.31 89 THR A N 1
ATOM 670 C CA . THR A 1 89 ? 22.317 3.367 -24.720 1.00 85.31 89 THR A CA 1
ATOM 671 C C . THR A 1 89 ? 21.262 4.480 -24.710 1.00 85.31 89 THR A C 1
ATOM 673 O O . THR A 1 89 ? 20.477 4.611 -23.768 1.00 85.31 89 THR A O 1
ATOM 676 N N . ASP A 1 90 ? 21.180 5.261 -25.790 1.00 88.00 90 ASP A N 1
ATOM 677 C CA . ASP A 1 90 ? 20.122 6.273 -25.948 1.00 88.00 90 ASP A CA 1
ATOM 678 C C . ASP A 1 90 ? 18.719 5.643 -25.955 1.00 88.00 90 ASP A C 1
ATOM 680 O O . ASP A 1 90 ? 17.765 6.209 -25.412 1.00 88.00 90 ASP A O 1
ATOM 684 N N . ALA A 1 91 ? 18.601 4.433 -26.511 1.00 86.75 91 ALA A N 1
ATOM 685 C CA . ALA A 1 91 ? 17.365 3.661 -26.511 1.00 86.75 91 ALA A CA 1
ATOM 686 C C . ALA A 1 91 ? 16.919 3.302 -25.083 1.00 86.75 91 ALA A C 1
ATOM 688 O O . ALA A 1 91 ? 15.756 3.515 -24.743 1.00 86.75 91 ALA A O 1
ATOM 689 N N . PHE A 1 92 ? 17.843 2.878 -24.213 1.00 76.88 92 PHE A N 1
ATOM 690 C CA . PHE A 1 92 ? 17.558 2.606 -22.801 1.00 76.88 92 PHE A CA 1
ATOM 691 C C . PHE A 1 92 ? 17.028 3.842 -22.057 1.00 76.88 92 PHE A C 1
ATOM 693 O O . PHE A 1 92 ? 16.061 3.747 -21.301 1.00 76.88 92 PHE A O 1
ATOM 700 N N . ASN A 1 93 ? 17.600 5.026 -22.306 1.00 77.56 93 ASN A N 1
ATOM 701 C CA . ASN A 1 93 ? 17.119 6.272 -21.698 1.00 77.56 93 ASN A CA 1
ATOM 702 C C . ASN A 1 93 ? 15.689 6.620 -22.151 1.00 77.56 93 ASN A C 1
ATOM 704 O O . ASN A 1 93 ? 14.860 7.042 -21.340 1.00 77.56 93 ASN A O 1
ATOM 708 N N . SER A 1 94 ? 15.383 6.406 -23.434 1.00 88.56 94 SER A N 1
ATOM 709 C CA . SER A 1 94 ? 14.035 6.599 -23.981 1.00 88.56 94 SER A CA 1
ATOM 710 C C . SER A 1 94 ? 13.021 5.616 -23.376 1.00 88.56 94 SER A C 1
ATOM 712 O O . SER A 1 94 ? 11.933 6.016 -22.947 1.00 88.56 94 SER A O 1
ATOM 714 N N . GLU A 1 95 ? 13.396 4.339 -23.266 1.00 81.38 95 GLU A N 1
ATOM 715 C CA . GLU A 1 95 ? 12.592 3.286 -22.637 1.00 81.38 95 GLU A CA 1
ATOM 716 C C . GLU A 1 95 ? 12.312 3.586 -21.160 1.00 81.38 95 GLU A C 1
ATOM 718 O O . GLU A 1 95 ? 11.175 3.439 -20.711 1.00 81.38 95 GLU A O 1
ATOM 723 N N . LEU A 1 96 ? 13.301 4.079 -20.408 1.00 75.50 96 LEU A N 1
ATOM 724 C CA . LEU A 1 96 ? 13.133 4.430 -18.997 1.00 75.50 96 LEU A CA 1
ATOM 725 C C . LEU A 1 96 ? 12.164 5.609 -18.804 1.00 75.50 96 LEU A C 1
ATOM 727 O O . LEU A 1 96 ? 11.324 5.596 -17.896 1.00 75.50 96 LEU A O 1
ATOM 731 N N . GLY A 1 97 ? 12.225 6.605 -19.694 1.00 76.38 97 GLY A N 1
ATOM 732 C CA . GLY A 1 97 ? 11.254 7.699 -19.739 1.00 76.38 97 GLY A CA 1
ATOM 733 C C . GLY A 1 97 ? 9.833 7.193 -20.006 1.00 76.38 97 GLY A C 1
ATOM 734 O O . GLY A 1 97 ? 8.892 7.559 -19.296 1.00 76.38 97 GLY A O 1
ATOM 735 N N . ARG A 1 98 ? 9.677 6.278 -20.971 1.00 82.88 98 ARG A N 1
ATOM 736 C CA . ARG A 1 98 ? 8.389 5.639 -21.281 1.00 82.88 98 ARG A CA 1
ATOM 737 C C . ARG A 1 98 ? 7.876 4.779 -20.126 1.00 82.88 98 ARG A C 1
ATOM 739 O O . ARG A 1 98 ? 6.687 4.839 -19.817 1.00 82.88 98 ARG A O 1
ATOM 746 N N . MET A 1 99 ? 8.749 4.013 -19.473 1.00 77.56 99 MET A N 1
ATOM 747 C CA . MET A 1 99 ? 8.406 3.204 -18.304 1.00 77.56 99 MET A CA 1
ATOM 748 C C . MET A 1 99 ? 7.885 4.102 -17.186 1.00 77.56 99 MET A C 1
ATOM 750 O O . MET A 1 99 ? 6.813 3.839 -16.663 1.00 77.56 99 MET A O 1
ATOM 754 N N . THR A 1 100 ? 8.580 5.201 -16.882 1.00 74.31 100 THR A N 1
ATOM 755 C CA . THR A 1 100 ? 8.165 6.161 -15.847 1.00 74.31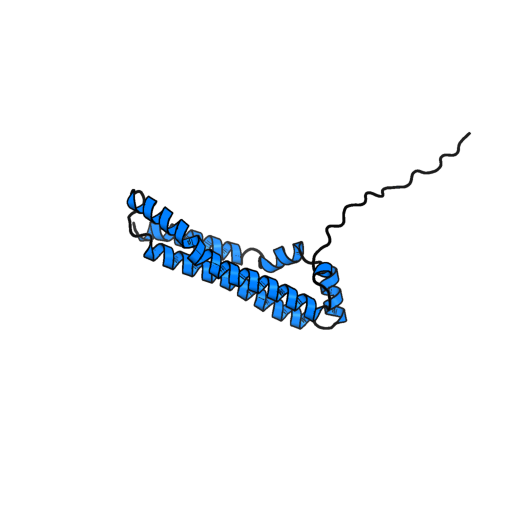 100 THR A CA 1
ATOM 756 C C . THR A 1 100 ? 6.788 6.757 -16.145 1.00 74.31 100 THR A C 1
ATOM 758 O O . THR A 1 100 ? 5.933 6.816 -15.261 1.00 74.31 100 THR A O 1
ATOM 761 N N . ALA A 1 101 ? 6.538 7.150 -17.397 1.00 80.12 101 ALA A N 1
ATOM 762 C CA . ALA A 1 101 ? 5.240 7.675 -17.809 1.00 80.12 101 ALA A CA 1
ATOM 763 C C . ALA A 1 101 ? 4.116 6.633 -17.667 1.00 80.12 101 ALA A C 1
ATOM 765 O O . ALA A 1 101 ? 3.034 6.970 -17.193 1.00 80.12 101 ALA A O 1
ATOM 766 N N . LEU A 1 102 ? 4.374 5.372 -18.036 1.00 78.94 102 LEU A N 1
ATOM 767 C CA . LEU A 1 102 ? 3.420 4.266 -17.900 1.00 78.94 102 LEU A CA 1
ATOM 768 C C . LEU A 1 102 ? 3.229 3.819 -16.444 1.00 78.94 102 LEU A C 1
ATOM 770 O O . LEU A 1 102 ? 2.132 3.397 -16.083 1.00 78.94 102 LEU A O 1
ATOM 774 N N . SER A 1 103 ? 4.247 3.950 -15.593 1.00 74.75 103 SER A N 1
ATOM 775 C CA . SER A 1 103 ? 4.171 3.609 -14.171 1.00 74.75 103 SER A CA 1
ATOM 776 C C . SER A 1 103 ? 3.092 4.410 -13.443 1.00 74.75 103 SER A C 1
ATOM 778 O O . SER A 1 103 ? 2.429 3.865 -12.563 1.00 74.75 103 SER A O 1
ATOM 780 N N . TYR A 1 104 ? 2.854 5.669 -13.827 1.00 78.12 104 TYR A N 1
ATOM 781 C CA . TYR A 1 104 ? 1.810 6.488 -13.206 1.00 78.12 104 TYR A CA 1
ATOM 782 C C . TYR A 1 104 ? 0.404 5.871 -13.331 1.00 78.12 104 TYR A C 1
ATOM 784 O O . TYR A 1 104 ? -0.218 5.611 -12.302 1.00 78.12 104 TYR A O 1
ATOM 792 N N . PRO A 1 105 ? -0.132 5.582 -14.530 1.00 84.00 105 PRO A N 1
ATOM 793 C CA . PRO A 1 105 ? -1.430 4.930 -14.633 1.00 84.00 105 PRO A CA 1
ATOM 794 C C . PRO A 1 105 ? -1.389 3.445 -14.257 1.00 84.00 105 PRO A C 1
ATOM 796 O O . PRO A 1 105 ? -2.331 2.954 -13.642 1.00 84.00 105 PRO A O 1
ATOM 799 N N . VAL A 1 106 ? -0.325 2.716 -14.610 1.00 84.75 106 VAL A N 1
ATOM 800 C CA . VAL A 1 106 ? -0.303 1.249 -14.485 1.00 84.75 106 VAL A CA 1
ATOM 801 C C . VAL A 1 106 ? -0.022 0.792 -13.059 1.00 84.75 106 VAL A C 1
ATOM 803 O O . VAL A 1 106 ? -0.599 -0.199 -12.633 1.00 84.75 106 VAL A O 1
ATOM 806 N N . ILE A 1 107 ? 0.836 1.489 -12.312 1.00 78.25 107 ILE A N 1
ATOM 807 C CA . ILE A 1 107 ? 1.225 1.101 -10.948 1.00 78.25 107 ILE A CA 1
ATOM 808 C C . ILE A 1 107 ? 0.493 1.966 -9.929 1.00 78.25 107 ILE A C 1
ATOM 810 O O . ILE A 1 107 ? -0.181 1.439 -9.042 1.00 78.25 107 ILE A O 1
ATOM 814 N N . THR A 1 108 ? 0.599 3.293 -10.051 1.00 80.00 108 THR A N 1
ATOM 815 C CA . THR A 1 108 ? 0.102 4.195 -9.006 1.00 80.00 108 THR A CA 1
ATOM 816 C C . THR A 1 108 ? -1.409 4.094 -8.849 1.00 80.00 108 THR A C 1
ATOM 818 O O . THR A 1 108 ? -1.872 4.013 -7.717 1.00 80.00 108 THR A O 1
ATOM 821 N N . ILE A 1 109 ? -2.190 4.037 -9.933 1.00 89.31 109 ILE A N 1
ATOM 822 C CA . ILE A 1 109 ? -3.658 3.973 -9.822 1.00 89.31 109 ILE A CA 1
ATOM 823 C C . ILE A 1 109 ? -4.122 2.690 -9.102 1.00 89.31 109 ILE A C 1
ATOM 825 O O . ILE A 1 109 ? -4.818 2.824 -8.093 1.00 89.31 109 ILE A O 1
ATOM 829 N N . PRO A 1 110 ? -3.732 1.463 -9.515 1.00 87.50 110 PRO A N 1
ATOM 830 C CA . PRO A 1 110 ? -4.148 0.250 -8.805 1.00 87.50 110 PRO A CA 1
ATOM 831 C C . PRO A 1 110 ? -3.704 0.219 -7.343 1.00 87.50 110 PRO A C 1
ATOM 833 O O . PRO A 1 110 ? -4.488 -0.138 -6.466 1.00 87.50 110 PRO A O 1
ATOM 836 N N . VAL A 1 111 ? -2.467 0.639 -7.062 1.00 81.31 111 VAL A N 1
ATOM 837 C CA . VAL A 1 111 ? -1.941 0.678 -5.692 1.00 81.31 111 VAL A CA 1
ATOM 838 C C . VAL A 1 111 ? -2.725 1.680 -4.848 1.00 81.31 111 VAL A C 1
ATOM 840 O O . VAL A 1 111 ? -3.138 1.349 -3.739 1.00 81.31 111 VAL A O 1
ATOM 843 N N . MET A 1 112 ? -3.001 2.875 -5.376 1.00 83.00 112 MET A N 1
ATOM 844 C CA . MET A 1 112 ? -3.785 3.890 -4.671 1.00 83.00 112 MET A CA 1
ATOM 845 C C . MET A 1 112 ? -5.202 3.410 -4.373 1.00 83.00 112 MET A C 1
ATOM 847 O O . MET A 1 112 ? -5.681 3.644 -3.270 1.00 83.00 112 MET A O 1
ATOM 851 N N . ILE A 1 113 ? -5.852 2.684 -5.286 1.00 94.38 113 ILE A N 1
ATOM 852 C CA . ILE A 1 113 ? -7.176 2.096 -5.028 1.00 94.38 113 ILE A CA 1
ATOM 853 C C . ILE A 1 113 ? -7.132 1.177 -3.800 1.00 94.38 113 ILE A C 1
ATOM 855 O O . ILE A 1 113 ? -7.981 1.296 -2.915 1.00 94.38 113 ILE A O 1
ATOM 859 N N . VAL A 1 114 ? -6.124 0.304 -3.702 1.00 87.50 114 VAL A N 1
ATOM 860 C CA . VAL A 1 11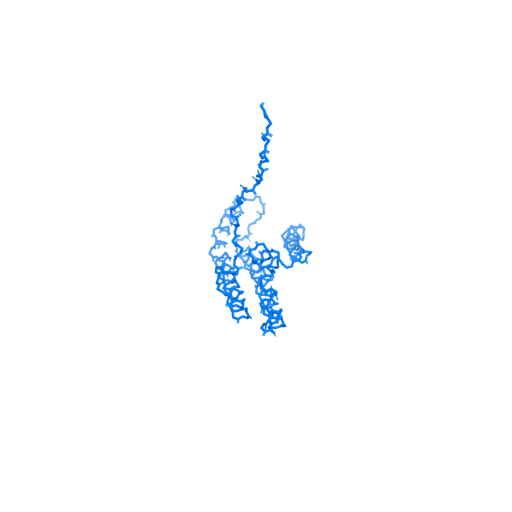4 ? -5.969 -0.589 -2.542 1.00 87.50 114 VAL A CA 1
ATOM 861 C C . VAL A 1 114 ? -5.676 0.210 -1.270 1.00 87.50 114 VAL A C 1
ATOM 863 O O . VAL A 1 114 ? -6.265 -0.068 -0.224 1.00 87.50 114 VAL A O 1
ATOM 866 N N . LEU A 1 115 ? -4.811 1.224 -1.343 1.00 81.69 115 LEU A N 1
ATOM 867 C CA . LEU A 1 115 ? -4.460 2.060 -0.193 1.00 81.69 115 LEU A CA 1
ATOM 868 C C . LEU A 1 115 ? -5.662 2.857 0.328 1.00 81.69 115 LEU A C 1
ATOM 870 O O . LEU A 1 115 ? -5.976 2.774 1.515 1.00 81.69 115 LEU A O 1
ATOM 874 N N . PHE A 1 116 ? -6.375 3.573 -0.544 1.00 86.44 116 PHE A N 1
ATOM 875 C CA . PHE A 1 116 ? -7.585 4.307 -0.171 1.00 86.44 116 PHE A CA 1
ATOM 876 C C . PHE A 1 116 ? -8.675 3.362 0.339 1.00 86.44 116 PHE A C 1
ATOM 878 O O . PHE A 1 116 ? -9.278 3.637 1.373 1.00 86.44 116 PHE A O 1
ATOM 885 N N . GLY A 1 117 ? -8.875 2.214 -0.315 1.00 91.25 117 GLY A N 1
ATOM 886 C CA . GLY A 1 117 ? -9.802 1.185 0.156 1.00 91.25 117 GLY A CA 1
ATOM 887 C C . GLY A 1 117 ? -9.455 0.680 1.559 1.00 91.25 117 GLY A C 1
ATOM 888 O O . GLY A 1 117 ? -10.338 0.544 2.403 1.00 91.25 117 GLY A O 1
ATOM 889 N N . THR A 1 118 ? -8.166 0.483 1.846 1.00 85.19 118 THR A N 1
ATOM 890 C CA . THR A 1 118 ? -7.681 0.063 3.170 1.00 85.19 118 THR A CA 1
ATOM 891 C C . THR A 1 118 ? -7.924 1.141 4.225 1.00 85.19 118 THR A C 1
ATOM 893 O O . THR A 1 118 ? -8.380 0.828 5.323 1.00 85.19 118 THR A O 1
ATOM 896 N N . ILE A 1 119 ? -7.679 2.413 3.899 1.00 83.06 119 ILE A N 1
ATOM 897 C CA . ILE A 1 119 ? -7.938 3.546 4.800 1.00 83.06 119 ILE A CA 1
ATOM 898 C C . ILE A 1 119 ? -9.431 3.639 5.139 1.00 83.06 119 ILE A C 1
ATOM 900 O O . ILE A 1 119 ? -9.791 3.695 6.315 1.00 83.06 119 ILE A O 1
ATOM 904 N N . LEU A 1 120 ? -10.307 3.590 4.129 1.00 88.00 120 LEU A N 1
ATOM 905 C CA . LEU A 1 120 ? -11.760 3.609 4.328 1.00 88.00 120 LEU A CA 1
ATOM 906 C C . LEU A 1 120 ? -12.233 2.409 5.157 1.00 88.00 120 LEU A C 1
ATOM 908 O O . LEU A 1 120 ? -13.080 2.551 6.038 1.00 88.00 120 LEU A O 1
ATOM 912 N N . TYR A 1 121 ? -11.660 1.230 4.912 1.00 89.25 121 TYR A N 1
ATOM 913 C CA . TYR A 1 121 ? -11.937 0.031 5.693 1.00 89.25 121 TYR A CA 1
ATOM 914 C C . TYR A 1 121 ? -11.545 0.193 7.169 1.00 89.25 121 TYR A C 1
ATOM 916 O O . TYR A 1 121 ? -12.328 -0.178 8.045 1.00 89.25 121 TYR A O 1
ATOM 924 N N . ILE A 1 122 ? -10.373 0.768 7.461 1.00 85.38 122 ILE A N 1
ATOM 925 C CA . ILE A 1 122 ? -9.919 1.003 8.838 1.00 85.38 122 ILE A CA 1
ATOM 926 C C . ILE A 1 122 ? -10.855 1.975 9.547 1.00 85.38 122 ILE A C 1
ATOM 928 O O . ILE A 1 122 ? -11.323 1.667 10.639 1.00 85.38 122 ILE A O 1
ATOM 932 N N . PHE A 1 123 ? -11.177 3.111 8.929 1.00 84.25 123 PHE A N 1
ATOM 933 C CA . PHE A 1 123 ? -12.066 4.084 9.554 1.00 84.25 123 PHE A CA 1
ATOM 934 C C . PHE A 1 123 ? -13.460 3.515 9.832 1.00 84.25 123 PHE A C 1
ATOM 936 O O . PHE A 1 123 ? -13.979 3.671 10.936 1.00 84.25 123 PHE A O 1
ATOM 943 N N . ASN A 1 124 ? -14.033 2.785 8.871 1.00 88.00 124 ASN A N 1
ATOM 944 C CA . ASN A 1 124 ? -15.314 2.108 9.060 1.00 88.00 124 ASN A CA 1
ATOM 945 C C . ASN A 1 124 ? -15.248 1.042 10.159 1.00 88.00 124 ASN A C 1
ATOM 947 O O . ASN A 1 124 ? -16.212 0.865 10.897 1.00 88.00 124 ASN A O 1
ATOM 951 N N . THR A 1 125 ? -14.130 0.322 10.263 1.00 87.12 125 THR A N 1
ATOM 952 C CA . THR A 1 125 ? -13.908 -0.673 11.318 1.00 87.12 125 THR A CA 1
ATOM 953 C C . THR A 1 125 ? -13.858 -0.001 12.683 1.00 87.12 125 THR A C 1
ATOM 955 O O . THR A 1 125 ? -14.581 -0.418 13.581 1.00 87.12 125 THR A O 1
ATOM 958 N N . VAL A 1 126 ? -13.040 1.044 12.837 1.00 85.69 126 VAL A N 1
ATOM 959 C CA . VAL A 1 126 ? -12.909 1.766 14.107 1.00 85.69 126 VAL A CA 1
ATOM 960 C C . VAL A 1 126 ? -14.267 2.324 14.514 1.00 85.69 126 VAL A C 1
ATOM 962 O O . VAL A 1 126 ? -14.754 1.952 15.571 1.00 85.69 126 VAL A O 1
ATOM 965 N N . GLY A 1 127 ? -14.928 3.105 13.652 1.00 85.69 127 GLY A N 1
ATOM 966 C CA . GLY A 1 127 ? -16.221 3.712 13.981 1.00 85.69 127 GLY A CA 1
ATOM 967 C C . GLY A 1 127 ? -17.307 2.692 14.333 1.00 85.69 127 GLY A C 1
ATOM 968 O O . GLY A 1 127 ? -18.068 2.909 15.269 1.00 85.69 127 GLY A O 1
ATOM 969 N N . LYS A 1 128 ? -17.353 1.533 13.658 1.00 87.44 128 LYS A N 1
ATOM 970 C CA . LYS A 1 128 ? -18.311 0.466 13.999 1.00 87.44 128 LYS A CA 1
ATOM 971 C C . LYS A 1 128 ? -18.023 -0.206 15.339 1.00 87.44 128 LYS A C 1
ATOM 973 O O . LYS A 1 128 ? -18.967 -0.567 16.032 1.00 87.44 128 LYS A O 1
ATOM 978 N N . LEU A 1 129 ? -16.753 -0.419 15.680 1.00 86.19 129 LEU A N 1
ATOM 979 C CA . LEU A 1 129 ? -16.376 -1.154 16.890 1.00 86.19 129 LEU A CA 1
ATOM 980 C C . LEU A 1 129 ? -16.331 -0.265 18.137 1.00 86.19 129 LEU A C 1
ATOM 982 O O . LEU A 1 129 ? -16.582 -0.763 19.232 1.00 86.19 129 LEU A O 1
ATOM 986 N N . THR A 1 130 ? -16.050 1.031 17.979 1.00 84.69 130 THR A N 1
ATOM 987 C CA . THR A 1 130 ? -15.964 2.002 19.081 1.00 84.69 130 THR A CA 1
ATOM 988 C C . THR A 1 130 ? -17.181 2.915 19.196 1.00 84.69 130 THR A C 1
ATOM 990 O O . THR A 1 130 ? -17.336 3.579 20.211 1.00 84.69 130 THR A O 1
ATOM 993 N N . GLY A 1 131 ? -18.034 2.997 18.169 1.00 82.69 131 GLY A N 1
ATOM 994 C CA . GLY A 1 131 ? -19.139 3.963 18.116 1.00 82.69 131 GLY A CA 1
ATOM 995 C C . GLY A 1 131 ? -18.693 5.423 17.956 1.00 82.69 131 GLY A C 1
ATOM 996 O O . GLY A 1 131 ? -19.526 6.320 18.040 1.00 82.69 131 GLY A O 1
ATOM 997 N N . LEU A 1 132 ? -17.398 5.675 17.739 1.00 82.06 132 LEU A N 1
ATOM 998 C CA . LEU A 1 132 ? -16.851 7.021 17.581 1.00 82.06 132 LEU A CA 1
ATOM 999 C C . LEU A 1 132 ? -17.101 7.556 16.168 1.00 82.06 132 LEU A C 1
ATOM 1001 O O . LEU A 1 132 ? -16.965 6.831 15.177 1.00 82.06 132 LEU A O 1
ATOM 1005 N N . GLU A 1 133 ? -17.393 8.851 16.064 1.00 77.62 133 GLU A N 1
ATOM 1006 C CA . GLU A 1 133 ? -17.424 9.533 14.773 1.00 77.62 133 GLU A CA 1
ATOM 1007 C C . GLU A 1 133 ? -16.004 9.780 14.241 1.00 77.62 133 GLU A C 1
ATOM 1009 O O . GLU A 1 133 ? -15.028 9.839 14.990 1.00 77.62 133 GLU A O 1
ATOM 1014 N N . MET A 1 134 ? -15.877 9.961 12.923 1.00 68.00 134 MET A N 1
ATOM 1015 C CA . MET A 1 134 ? -14.592 10.208 12.246 1.00 68.00 134 MET A CA 1
ATOM 1016 C C . MET A 1 134 ? -13.784 11.343 12.894 1.00 68.00 134 MET A C 1
ATOM 1018 O O . MET A 1 134 ? -12.561 11.247 13.011 1.00 68.00 134 MET A O 1
ATOM 1022 N N . GLU A 1 135 ? -14.467 12.401 13.338 1.00 70.06 135 GLU A N 1
ATOM 1023 C CA . GLU A 1 135 ? -13.849 13.560 13.988 1.00 70.06 135 GLU A CA 1
ATOM 1024 C C . GLU A 1 135 ? -13.254 13.246 15.365 1.00 70.06 135 GLU A C 1
ATOM 1026 O O . GLU A 1 135 ? -12.298 13.902 15.782 1.00 70.06 135 GLU A O 1
ATOM 1031 N N . ASP A 1 136 ? -13.806 12.255 16.067 1.00 69.81 136 ASP A N 1
ATOM 1032 C CA . ASP A 1 136 ? -13.321 11.791 17.367 1.00 69.81 136 ASP A CA 1
ATOM 1033 C C . ASP A 1 136 ? -12.230 10.728 17.242 1.00 69.81 136 ASP A C 1
ATOM 1035 O O . ASP A 1 136 ? -11.396 10.586 18.137 1.00 69.81 136 ASP A O 1
ATOM 1039 N N . ILE A 1 137 ? -12.221 10.003 16.123 1.00 70.25 137 ILE A N 1
ATOM 1040 C CA . ILE A 1 137 ? -11.206 9.004 15.780 1.00 70.25 137 ILE A CA 1
ATOM 1041 C C . ILE A 1 137 ? -9.877 9.682 15.413 1.00 70.25 137 ILE A C 1
ATOM 1043 O O . ILE A 1 137 ? -8.804 9.173 15.749 1.00 70.25 137 ILE A O 1
ATOM 1047 N N . MET A 1 138 ? -9.928 10.832 14.734 1.00 69.94 138 MET A N 1
ATOM 1048 C CA . MET A 1 138 ? -8.740 11.607 14.373 1.00 69.94 138 MET A CA 1
ATOM 1049 C C . MET A 1 138 ? -8.246 12.456 15.551 1.00 69.94 138 MET A C 1
ATOM 1051 O O . MET A 1 138 ? -9.009 13.174 16.193 1.00 69.94 138 MET A O 1
ATOM 1055 N N . LYS A 1 139 ? -6.930 12.463 15.796 1.00 63.88 139 LYS A N 1
ATOM 1056 C CA . LYS A 1 139 ? -6.317 13.363 16.781 1.00 63.88 139 LYS A CA 1
ATOM 1057 C C . LYS A 1 139 ? -6.631 14.819 16.434 1.00 63.88 139 LYS A C 1
ATOM 1059 O O . LYS A 1 139 ? -6.089 15.372 15.473 1.00 63.88 139 LYS A O 1
ATOM 1064 N N . LYS A 1 140 ? -7.420 15.494 17.276 1.00 55.88 140 LYS A N 1
ATOM 1065 C CA . LYS A 1 140 ? -7.463 16.960 17.282 1.00 55.88 140 LYS A CA 1
ATOM 1066 C C . LYS A 1 140 ? -6.072 17.442 17.692 1.00 55.88 140 LYS A C 1
ATOM 1068 O O . LYS A 1 140 ? -5.667 17.248 18.835 1.00 55.88 140 LYS A O 1
ATOM 1073 N N . LYS A 1 141 ? -5.321 18.079 16.781 1.00 45.56 141 LYS A N 1
ATOM 1074 C CA . LYS A 1 141 ? -4.164 18.906 17.169 1.00 45.56 141 LYS A CA 1
ATOM 1075 C C . LYS A 1 141 ? -4.701 19.966 18.130 1.00 45.56 141 LYS A C 1
ATOM 1077 O O . LYS A 1 141 ? -5.267 20.962 17.683 1.00 45.56 141 LYS A O 1
ATOM 1082 N N . GLN A 1 142 ? -4.583 19.739 19.437 1.00 41.19 142 GLN A N 1
ATOM 1083 C CA . GLN A 1 142 ? -4.893 20.760 20.424 1.00 41.19 142 GLN A CA 1
ATOM 1084 C C . GLN A 1 142 ? -3.993 21.953 20.101 1.00 41.19 142 GLN A C 1
ATOM 1086 O O . GLN A 1 142 ? -2.769 21.869 20.203 1.00 41.19 142 GLN A O 1
ATOM 1091 N N . LYS A 1 143 ? -4.595 23.061 19.651 1.00 36.00 143 LYS A N 1
ATOM 1092 C CA . LYS A 1 143 ? -3.936 24.363 19.706 1.00 36.00 143 LYS A CA 1
ATOM 1093 C C . LYS A 1 143 ? -3.505 24.534 21.155 1.00 36.00 143 LYS A C 1
ATOM 1095 O O . LYS A 1 143 ? -4.352 24.617 22.039 1.00 36.00 143 LYS A O 1
ATOM 1100 N N . GLN A 1 144 ? -2.199 24.528 21.362 1.00 37.25 144 GLN A N 1
ATOM 1101 C CA . GLN A 1 144 ? -1.531 24.796 22.619 1.00 37.25 144 GLN A CA 1
ATOM 1102 C C . GLN A 1 144 ? -2.035 26.150 23.137 1.00 37.25 144 GLN A C 1
ATOM 1104 O O . GLN A 1 144 ? -1.559 27.202 22.721 1.00 37.25 144 GLN A O 1
ATOM 1109 N N . LYS A 1 145 ? -3.068 26.141 23.989 1.00 36.12 145 LYS A N 1
ATOM 1110 C CA . LYS A 1 145 ? -3.380 27.282 24.843 1.00 36.12 145 LYS A CA 1
ATOM 1111 C C . LYS A 1 145 ? -2.318 27.265 25.930 1.00 36.12 145 LYS A C 1
ATOM 1113 O O . LYS A 1 145 ? -2.432 26.549 26.919 1.00 36.12 145 LYS A O 1
ATOM 1118 N N . SER A 1 146 ? -1.257 28.023 25.700 1.00 42.22 146 SER A N 1
ATOM 1119 C CA . SER A 1 146 ? -0.397 28.547 26.748 1.00 42.22 146 SER A CA 1
ATOM 1120 C C . SER A 1 146 ? -1.270 29.353 27.712 1.00 42.22 146 SER A C 1
ATOM 1122 O O . SER A 1 146 ? -1.540 30.533 27.519 1.00 42.22 146 SER A O 1
ATOM 1124 N N . SER A 1 147 ? -1.754 28.677 28.746 1.00 47.00 147 SER A N 1
ATOM 1125 C CA . SER A 1 147 ? -2.229 29.288 29.981 1.00 47.00 147 SER A CA 1
ATOM 1126 C C . SER A 1 147 ? -1.292 28.824 31.093 1.00 47.00 147 SER A C 1
ATOM 1128 O O . SER A 1 147 ? -1.666 28.031 31.947 1.00 47.00 147 SER A O 1
ATOM 1130 N N . GLN A 1 148 ? -0.040 29.288 31.030 1.00 40.25 148 GLN A N 1
ATOM 1131 C CA . GLN A 1 148 ? 0.761 29.491 32.235 1.00 40.25 148 GLN A CA 1
ATOM 1132 C C . GLN A 1 148 ? 0.254 30.803 32.857 1.00 40.25 148 GLN A C 1
ATOM 1134 O O . GLN A 1 148 ? 0.209 31.823 32.179 1.00 40.25 148 GLN A O 1
ATOM 1139 N N . GLN A 1 149 ? -0.388 30.722 34.026 1.00 42.84 149 GLN A N 1
ATOM 1140 C CA . GLN A 1 149 ? 0.258 30.921 35.333 1.00 42.84 149 GLN A CA 1
ATOM 1141 C C . GLN A 1 149 ? 0.230 32.427 35.650 1.00 42.84 149 GLN A C 1
ATOM 1143 O O . GLN A 1 149 ? 0.947 33.214 35.056 1.00 42.84 149 GLN A O 1
ATOM 1148 N N . GLY A 1 150 ? -0.746 32.906 36.421 1.00 40.62 150 GLY A N 1
ATOM 1149 C CA . GLY A 1 150 ? -0.675 32.779 37.874 1.00 40.62 150 GLY A CA 1
ATOM 1150 C C . GLY A 1 150 ? 0.444 33.685 38.387 1.00 40.62 150 GLY A C 1
ATOM 1151 O O . GLY A 1 150 ? 1.517 33.184 38.704 1.00 40.62 150 GLY A O 1
ATOM 1152 N N . ALA A 1 151 ? 0.215 35.000 38.399 1.00 46.84 151 ALA A N 1
ATOM 1153 C CA . ALA A 1 151 ? 1.073 35.947 39.106 1.00 46.84 151 ALA A CA 1
ATOM 1154 C C . ALA A 1 151 ? 0.428 36.231 40.475 1.00 46.84 151 ALA A C 1
ATOM 1156 O O . ALA A 1 151 ? -0.778 36.481 40.510 1.00 46.84 151 ALA A O 1
ATOM 1157 N N . PRO A 1 152 ? 1.174 36.125 41.587 1.00 52.81 152 PRO A N 1
ATOM 1158 C CA . PRO A 1 152 ? 0.649 36.385 42.918 1.00 52.81 152 PRO A CA 1
ATOM 1159 C C . PRO A 1 152 ? 0.504 37.893 43.144 1.00 52.81 152 PRO A C 1
ATOM 1161 O O . PRO A 1 152 ? 1.387 38.665 42.770 1.00 52.81 152 PRO A O 1
ATOM 1164 N N . ASP A 1 153 ? -0.590 38.286 43.794 1.00 54.56 153 ASP A N 1
ATOM 1165 C CA . ASP A 1 153 ? -0.753 39.608 44.391 1.00 54.56 153 ASP A CA 1
ATOM 1166 C C . ASP A 1 153 ? 0.344 39.810 45.445 1.00 54.56 153 ASP A C 1
ATOM 1168 O O . ASP A 1 153 ? 0.273 39.290 46.559 1.00 54.56 153 ASP A O 1
ATOM 1172 N N . THR A 1 154 ? 1.396 40.545 45.093 1.00 54.66 154 THR A N 1
ATOM 1173 C CA . THR A 1 154 ? 2.260 41.189 46.083 1.00 54.66 154 THR A CA 1
ATOM 1174 C C . THR A 1 154 ? 1.667 42.551 46.391 1.00 54.66 154 THR A C 1
ATOM 1176 O O . THR A 1 154 ? 2.023 43.556 45.777 1.00 54.66 154 THR A O 1
ATOM 1179 N N . ASP A 1 155 ? 0.728 42.536 47.327 1.00 50.94 155 ASP A N 1
ATOM 1180 C CA . ASP A 1 155 ? 0.312 43.696 48.095 1.00 50.94 155 ASP A CA 1
ATOM 1181 C C . ASP A 1 155 ? 1.376 43.935 49.179 1.00 50.94 155 ASP A C 1
ATOM 1183 O O . ASP A 1 155 ? 1.441 43.207 50.172 1.00 50.94 155 ASP A O 1
ATOM 1187 N N . THR A 1 156 ? 2.258 44.912 48.957 1.00 53.00 156 THR A N 1
ATOM 1188 C CA . THR A 1 156 ? 3.103 45.479 50.015 1.00 53.00 156 THR A CA 1
ATOM 1189 C C . THR A 1 156 ? 3.319 46.970 49.754 1.00 53.00 156 THR A C 1
ATOM 1191 O O . THR A 1 156 ? 4.110 47.322 48.884 1.00 53.00 156 THR A O 1
ATOM 1194 N N . ALA A 1 157 ? 2.611 47.775 50.554 1.00 41.72 157 ALA A N 1
ATOM 1195 C CA . ALA A 1 157 ? 2.964 49.088 51.121 1.00 41.72 157 ALA A CA 1
ATOM 1196 C C . ALA A 1 157 ? 3.480 50.213 50.201 1.00 41.72 157 ALA A C 1
ATOM 1198 O O . ALA A 1 157 ? 4.616 50.125 49.687 1.00 41.72 157 ALA A O 1
#

Foldseek 3Di:
DVVVVVVVLVVVLVVVVVVCVVDDLVLVVVLVQWFPVVLLVVLLVVLVCVVVLVVLVVVLSVLLVVLSVQLSVQLVVLCVVQQDDDPPDPSNVVSVVVSVVCCCVRNVVVSVVSVVVSVVSNLVSSCVSRVDDPVNGTDDPPPPPPPDDDDDPPDDD

Radius of gyration: 24.44 Å; chains: 1; bounding box: 46×61×78 Å

Sequence (157 aa):
FAVKEAAIPAALALAILVSAWIGRPLARIFLNQILDRERIDSALAEHGTAQEYEQRTAIATYLLAGAFVLSAILNFVLARIVVTSDPGTDAFNSELGRMTALSYPVITIPVMIVLFGTILYIFNTVGKLTGLEMEDIMKKKQKQKSSQQGAPDTDTA